Protein AF-A0A937KDE6-F1 (afdb_monomer_lite)

Radius of gyration: 17.9 Å; chains: 1; bounding box: 51×41×39 Å

Structure (mmCIF, N/CA/C/O backbone):
data_AF-A0A937KDE6-F1
#
_entry.id   AF-A0A937KDE6-F1
#
loop_
_atom_site.group_PDB
_atom_site.id
_atom_site.type_symbol
_atom_site.label_atom_id
_atom_site.label_alt_id
_atom_site.label_comp_id
_atom_site.label_asym_id
_atom_site.label_entity_id
_atom_site.label_seq_id
_atom_site.pdbx_PDB_ins_code
_atom_site.Cartn_x
_atom_site.Cartn_y
_atom_site.Cartn_z
_atom_site.occupancy
_atom_site.B_iso_or_equiv
_atom_site.auth_seq_id
_atom_site.auth_comp_id
_atom_site.auth_asym_id
_atom_site.auth_atom_id
_atom_site.pdbx_PDB_model_num
ATOM 1 N N . MET A 1 1 ? -9.837 13.873 14.382 1.00 45.41 1 MET A N 1
ATOM 2 C CA . MET A 1 1 ? -8.556 13.582 13.700 1.00 45.41 1 MET A CA 1
ATOM 3 C C . MET A 1 1 ? -8.683 12.230 13.025 1.00 45.41 1 MET A C 1
ATOM 5 O O . MET A 1 1 ? -9.080 11.284 13.695 1.00 45.41 1 MET A O 1
ATOM 9 N N . SER A 1 2 ? -8.427 12.146 11.721 1.00 66.38 2 SER A N 1
ATOM 10 C CA . SER A 1 2 ? -8.388 10.863 11.015 1.00 66.38 2 SER A CA 1
ATOM 11 C C . SER A 1 2 ? -7.131 10.092 11.427 1.00 66.38 2 SER A C 1
ATOM 13 O O . SER A 1 2 ? -6.056 10.672 11.572 1.00 66.38 2 SER A O 1
ATOM 15 N N . GLY A 1 3 ? -7.272 8.788 11.674 1.00 77.75 3 GLY A N 1
ATOM 16 C CA . GLY A 1 3 ? -6.131 7.911 11.934 1.00 77.75 3 GLY A CA 1
ATOM 17 C C . GLY A 1 3 ? -5.221 7.776 10.708 1.00 77.75 3 GLY A C 1
ATOM 18 O O . GLY A 1 3 ? -5.585 8.150 9.592 1.00 77.75 3 GLY A O 1
ATOM 19 N N . PHE A 1 4 ? -4.028 7.215 10.902 1.00 87.50 4 PHE A N 1
ATOM 20 C CA . PHE A 1 4 ? -3.113 6.937 9.796 1.00 87.50 4 PHE A CA 1
ATOM 21 C C . PHE A 1 4 ? -3.623 5.767 8.933 1.00 87.50 4 PHE A C 1
ATOM 23 O O . PHE A 1 4 ? -3.981 4.707 9.454 1.00 87.50 4 PHE A O 1
ATOM 30 N N . LYS A 1 5 ? -3.610 5.942 7.605 1.00 90.44 5 LYS A N 1
ATOM 31 C CA . LYS A 1 5 ? -3.869 4.891 6.609 1.00 90.44 5 LYS A CA 1
ATOM 32 C C . LYS A 1 5 ? -2.801 4.927 5.520 1.00 90.44 5 LYS A C 1
ATOM 34 O O . LYS A 1 5 ? -2.557 5.967 4.916 1.00 90.44 5 LYS A O 1
ATOM 39 N N . LEU A 1 6 ? -2.206 3.772 5.232 1.00 92.81 6 LEU A N 1
ATOM 40 C CA . LEU A 1 6 ? -1.363 3.582 4.056 1.00 92.81 6 LEU A CA 1
ATOM 41 C C . LEU A 1 6 ? -2.265 3.219 2.872 1.00 92.81 6 LEU A C 1
ATOM 43 O O . LEU A 1 6 ? -2.750 2.099 2.813 1.00 92.81 6 LEU A O 1
ATOM 47 N N . LEU A 1 7 ? -2.528 4.155 1.960 1.00 94.56 7 LEU A N 1
ATOM 48 C CA . LEU A 1 7 ? -3.545 3.954 0.918 1.00 94.56 7 LEU A CA 1
ATOM 49 C C . LEU A 1 7 ? -3.075 3.050 -0.228 1.00 94.56 7 LEU A C 1
ATOM 51 O O . LEU A 1 7 ? -3.825 2.189 -0.685 1.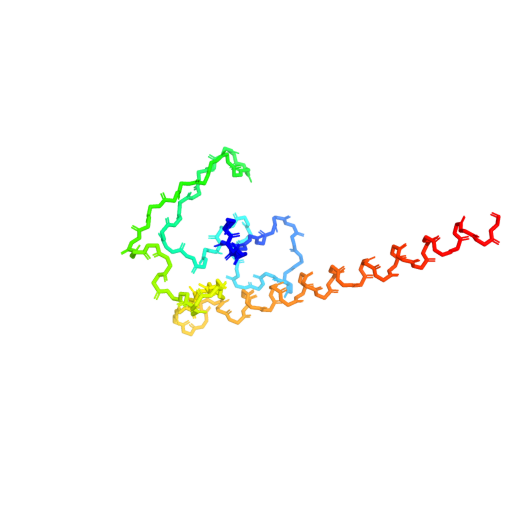00 94.56 7 LEU A O 1
ATOM 55 N N . ALA A 1 8 ? -1.837 3.237 -0.683 1.00 95.25 8 ALA A N 1
ATOM 56 C CA . ALA A 1 8 ? -1.255 2.486 -1.787 1.00 95.25 8 ALA A CA 1
ATOM 57 C C . ALA A 1 8 ? 0.280 2.559 -1.775 1.00 95.25 8 ALA A C 1
ATOM 59 O O . ALA A 1 8 ? 0.866 3.409 -1.099 1.00 95.25 8 ALA A O 1
ATOM 60 N N . ILE A 1 9 ? 0.928 1.702 -2.568 1.00 94.25 9 ILE A N 1
ATOM 61 C CA . ILE A 1 9 ? 2.350 1.799 -2.927 1.00 94.25 9 ILE A CA 1
ATOM 62 C C . ILE A 1 9 ? 2.484 1.774 -4.445 1.00 94.25 9 ILE A C 1
ATOM 64 O O . ILE A 1 9 ? 1.807 1.011 -5.128 1.00 94.25 9 ILE A O 1
ATOM 68 N N . ARG A 1 10 ? 3.400 2.589 -4.972 1.00 93.06 10 ARG A N 1
ATOM 69 C CA . ARG A 1 10 ? 3.718 2.644 -6.398 1.00 93.06 10 ARG A CA 1
ATOM 70 C C . ARG A 1 10 ? 5.222 2.458 -6.612 1.00 93.06 10 ARG A C 1
ATOM 72 O O . ARG A 1 10 ? 5.976 3.364 -6.245 1.00 93.06 10 ARG A O 1
ATOM 79 N N . PRO A 1 11 ? 5.690 1.340 -7.199 1.00 92.44 11 PRO A N 1
ATOM 80 C CA . PRO A 1 11 ? 7.076 1.236 -7.643 1.00 92.44 11 PRO A CA 1
ATOM 81 C C . PRO A 1 11 ? 7.328 2.283 -8.732 1.00 92.44 11 PRO A C 1
ATOM 83 O O . PRO A 1 11 ? 6.596 2.359 -9.715 1.00 92.44 11 PRO A O 1
ATOM 86 N N . LEU A 1 12 ? 8.340 3.128 -8.555 1.00 90.06 12 LEU A N 1
ATOM 87 C CA . LEU A 1 12 ? 8.639 4.185 -9.521 1.00 90.06 12 LEU A CA 1
ATOM 88 C C . LEU A 1 12 ? 9.310 3.615 -10.777 1.00 90.06 12 LEU A C 1
ATOM 90 O O . LEU A 1 12 ? 10.020 2.608 -10.724 1.00 90.06 12 LEU A O 1
ATOM 94 N N . LYS A 1 13 ? 9.118 4.290 -11.915 1.00 88.81 13 LYS A N 1
ATOM 95 C CA . LYS A 1 13 ? 9.871 3.988 -13.139 1.00 88.81 13 LYS A CA 1
ATOM 96 C C . LYS A 1 13 ? 11.371 4.158 -12.866 1.00 88.81 13 LYS A C 1
ATOM 98 O O . LYS A 1 13 ? 11.770 5.109 -12.201 1.00 88.81 13 LYS A O 1
ATOM 103 N N . GLY A 1 14 ? 12.185 3.225 -13.356 1.00 86.00 14 GLY A N 1
ATOM 104 C CA . GLY A 1 14 ? 13.633 3.213 -13.115 1.00 86.00 14 GLY A CA 1
ATOM 105 C C . GLY A 1 14 ? 14.060 2.617 -11.767 1.00 86.00 14 GLY A C 1
ATOM 106 O O . GLY A 1 14 ? 15.248 2.621 -11.457 1.00 86.00 14 GLY A O 1
ATOM 107 N N . CYS A 1 15 ? 13.130 2.081 -10.968 1.00 84.44 15 CYS A N 1
ATOM 108 C CA . CYS A 1 15 ? 13.487 1.288 -9.793 1.00 84.44 15 CYS A CA 1
ATOM 109 C C . CYS A 1 15 ? 14.293 0.046 -10.216 1.00 84.44 15 CYS A C 1
ATOM 111 O O . CYS A 1 15 ? 14.007 -0.545 -11.255 1.00 84.44 15 CYS A O 1
ATOM 113 N N . HIS A 1 16 ? 15.289 -0.369 -9.427 1.00 86.75 16 HIS A N 1
ATOM 114 C CA . HIS A 1 16 ? 16.091 -1.553 -9.754 1.00 86.75 16 HIS A CA 1
ATOM 115 C C . HIS A 1 16 ? 15.192 -2.806 -9.845 1.00 86.75 16 HIS A C 1
ATOM 117 O O . HIS A 1 16 ? 14.288 -2.941 -9.009 1.00 86.75 16 HIS A O 1
ATOM 123 N N . PRO A 1 17 ? 15.413 -3.722 -10.813 1.00 85.00 17 PRO A N 1
ATOM 124 C CA . PRO A 1 17 ? 14.610 -4.940 -10.992 1.00 85.00 17 PRO A CA 1
ATOM 125 C C . PRO A 1 17 ? 14.397 -5.750 -9.710 1.00 85.00 17 PRO A C 1
ATOM 127 O O . PRO A 1 17 ? 13.298 -6.240 -9.462 1.00 85.00 17 PRO A O 1
ATOM 130 N N . ASP A 1 18 ? 15.397 -5.797 -8.833 1.00 85.38 18 ASP A N 1
ATOM 131 C CA . ASP A 1 18 ? 15.315 -6.536 -7.566 1.00 85.38 18 ASP A CA 1
ATOM 132 C C . ASP A 1 18 ? 14.230 -6.021 -6.607 1.00 85.38 18 ASP A C 1
ATOM 134 O O 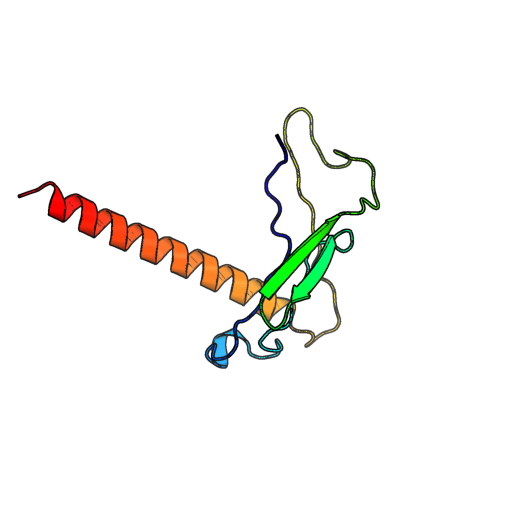. ASP A 1 18 ? 13.712 -6.794 -5.799 1.00 85.38 18 ASP A O 1
ATOM 138 N N . TYR A 1 19 ? 13.862 -4.737 -6.696 1.00 79.81 19 TYR A N 1
ATOM 139 C CA . TYR A 1 19 ? 12.868 -4.111 -5.814 1.00 79.81 19 TYR A CA 1
ATOM 140 C C . TYR A 1 19 ? 11.447 -4.155 -6.365 1.00 79.81 19 TYR A C 1
ATOM 142 O O . TYR A 1 19 ? 10.495 -3.972 -5.607 1.00 79.81 19 TYR A O 1
ATOM 150 N N . HIS A 1 20 ? 11.290 -4.379 -7.670 1.00 81.19 20 HIS A N 1
ATOM 151 C CA . HIS A 1 20 ? 9.977 -4.422 -8.301 1.00 81.19 20 HIS A CA 1
ATOM 152 C C . HIS A 1 20 ? 9.677 -5.741 -9.008 1.00 81.19 20 HIS A C 1
ATOM 154 O O . HIS A 1 20 ? 8.576 -5.850 -9.504 1.00 81.19 20 HIS A O 1
ATOM 160 N N . LYS A 1 21 ? 10.569 -6.748 -8.991 1.00 86.19 21 LYS A N 1
ATOM 161 C CA . LYS A 1 21 ? 10.401 -8.146 -9.459 1.00 86.19 21 LYS A CA 1
ATOM 162 C C . LYS A 1 21 ? 9.211 -8.370 -10.409 1.00 86.19 21 LYS A C 1
ATOM 164 O O . LYS A 1 21 ? 9.368 -8.318 -11.619 1.00 86.19 21 LYS A O 1
ATOM 169 N N . VAL A 1 22 ? 8.030 -8.643 -9.844 1.00 91.94 22 VAL A N 1
ATOM 170 C CA . VAL A 1 22 ? 6.777 -8.947 -10.565 1.00 91.94 22 VAL A CA 1
ATOM 171 C C . VAL A 1 22 ? 5.769 -7.789 -10.582 1.00 91.94 22 VAL A C 1
ATOM 173 O O . VAL A 1 22 ? 4.703 -7.902 -11.179 1.00 91.94 22 VAL A O 1
ATOM 176 N N . LEU A 1 23 ? 6.073 -6.698 -9.885 1.00 92.88 23 LEU A N 1
ATOM 177 C CA . LEU A 1 23 ? 5.305 -5.462 -9.875 1.00 92.88 23 LEU A CA 1
ATOM 178 C C . LEU A 1 23 ? 5.592 -4.645 -11.133 1.00 92.88 23 LEU A C 1
ATOM 180 O O . LEU A 1 23 ? 6.723 -4.549 -11.601 1.00 92.88 23 LEU A O 1
ATOM 184 N N . VAL A 1 24 ? 4.553 -4.002 -11.646 1.00 92.69 24 VAL A N 1
ATOM 185 C CA . VAL A 1 24 ? 4.612 -3.150 -12.826 1.00 92.69 24 VAL A CA 1
ATOM 186 C C . VAL A 1 24 ? 5.043 -1.745 -12.393 1.00 92.69 24 VAL A C 1
ATOM 188 O O . VAL A 1 24 ? 4.346 -1.115 -11.594 1.00 92.69 24 VAL A O 1
ATOM 191 N N . PRO A 1 25 ? 6.176 -1.214 -12.888 1.00 92.62 25 PRO A N 1
ATOM 192 C CA . PRO A 1 25 ? 6.597 0.147 -12.575 1.00 92.62 25 PRO A CA 1
ATOM 193 C C . PRO A 1 25 ? 5.555 1.185 -13.001 1.00 92.62 25 PRO A C 1
ATOM 195 O O . PRO A 1 25 ? 5.096 1.198 -14.141 1.00 92.62 25 PRO A O 1
ATOM 198 N N . GLY A 1 26 ? 5.226 2.101 -12.096 1.00 91.62 26 GLY A N 1
ATOM 199 C CA . GLY A 1 26 ? 4.218 3.142 -12.283 1.00 91.62 26 GLY A CA 1
ATOM 200 C C . GLY A 1 26 ? 2.803 2.739 -11.865 1.00 91.62 26 GLY A C 1
ATOM 201 O O . GLY A 1 26 ? 1.979 3.631 -11.685 1.00 91.62 26 GLY A O 1
ATOM 202 N N . GLU A 1 27 ? 2.539 1.451 -11.642 1.00 93.00 27 GLU A N 1
ATOM 203 C CA . GLU A 1 27 ? 1.226 0.957 -11.216 1.00 93.00 27 GLU A CA 1
ATOM 204 C C . GLU A 1 27 ? 0.952 1.274 -9.739 1.00 93.00 27 GLU A C 1
ATOM 206 O O . GLU A 1 27 ? 1.830 1.127 -8.883 1.00 93.00 27 GLU A O 1
ATOM 211 N N . ILE A 1 28 ? -0.272 1.702 -9.423 1.00 95.00 28 ILE A N 1
ATOM 212 C CA . ILE A 1 28 ? -0.695 1.985 -8.046 1.00 95.00 28 ILE A CA 1
ATOM 213 C C . ILE A 1 28 ? -1.279 0.713 -7.426 1.00 95.00 28 ILE A C 1
ATOM 215 O O . ILE A 1 28 ? -2.397 0.304 -7.728 1.00 95.00 28 ILE A O 1
ATOM 219 N N . TYR A 1 29 ? -0.547 0.120 -6.485 1.00 94.69 29 TYR A N 1
ATOM 220 C CA . TYR A 1 29 ? -1.010 -1.024 -5.705 1.00 94.69 29 TYR A CA 1
ATOM 221 C C . TYR A 1 29 ? -1.753 -0.549 -4.458 1.00 94.69 29 TYR A C 1
ATOM 223 O O . TYR A 1 29 ? -1.140 -0.149 -3.468 1.00 94.69 29 TYR A O 1
ATOM 231 N N . GLN A 1 30 ? -3.082 -0.576 -4.529 1.00 95.06 30 GLN A N 1
ATOM 232 C CA . GLN A 1 30 ? -4.001 -0.065 -3.510 1.00 95.06 30 GLN A CA 1
ATOM 233 C C . GLN A 1 30 ? -4.207 -1.080 -2.375 1.00 95.06 30 GLN A C 1
ATOM 235 O O . GLN A 1 30 ? -4.369 -2.273 -2.632 1.00 95.06 30 GLN A O 1
ATOM 240 N N . PHE A 1 31 ? -4.263 -0.609 -1.128 1.00 94.94 31 PHE A N 1
ATOM 241 C CA . PHE A 1 31 ? -4.584 -1.438 0.046 1.00 94.94 31 PHE A CA 1
ATOM 242 C C . PHE A 1 31 ? -6.055 -1.359 0.463 1.00 94.94 31 PHE A C 1
ATOM 244 O O . PHE A 1 31 ? -6.528 -2.189 1.238 1.00 94.94 31 PHE A O 1
ATOM 251 N N . TYR A 1 32 ? -6.765 -0.361 -0.058 1.00 93.38 32 TYR A N 1
ATOM 252 C CA . TYR A 1 32 ? -8.133 -0.020 0.295 1.00 93.38 32 TYR A CA 1
ATOM 253 C C . TYR A 1 32 ? -8.937 0.201 -0.988 1.00 93.38 32 TYR A C 1
ATOM 255 O O . TYR A 1 32 ? -8.536 0.989 -1.841 1.00 93.38 32 TYR A O 1
ATOM 263 N N . GLN A 1 33 ? -10.046 -0.524 -1.146 1.00 91.75 33 GLN A N 1
ATOM 264 C CA . GLN A 1 33 ? -10.864 -0.496 -2.370 1.00 91.75 33 GLN A CA 1
ATOM 265 C C . GLN A 1 33 ? -11.860 0.670 -2.416 1.00 91.75 33 GLN A C 1
ATOM 267 O O . GLN A 1 33 ? -12.398 0.983 -3.473 1.00 91.75 33 GLN A O 1
ATOM 272 N N . ASP A 1 34 ? -12.110 1.305 -1.274 1.00 93.00 34 ASP A N 1
ATOM 273 C CA . ASP A 1 34 ? -12.942 2.499 -1.115 1.00 93.00 34 ASP A CA 1
ATOM 274 C C . ASP A 1 34 ? -12.232 3.789 -1.559 1.00 93.00 34 ASP A C 1
ATOM 276 O O . ASP A 1 34 ? -12.816 4.869 -1.482 1.00 93.00 34 ASP A O 1
ATOM 280 N N . TYR A 1 35 ? -10.993 3.691 -2.051 1.00 94.31 35 TYR A N 1
ATOM 281 C CA . TYR A 1 35 ? -10.245 4.802 -2.627 1.00 94.31 35 TYR A CA 1
ATOM 282 C C . TYR A 1 35 ? -10.109 4.633 -4.140 1.00 94.31 35 TYR A C 1
ATOM 284 O O . TYR A 1 35 ? -9.922 3.529 -4.648 1.00 94.31 35 TYR A O 1
ATOM 292 N N . LYS A 1 36 ? -10.186 5.749 -4.864 1.00 95.88 36 LYS A N 1
ATOM 293 C CA . LYS A 1 36 ? -9.884 5.841 -6.294 1.00 95.88 36 LYS A CA 1
ATOM 294 C C . LYS A 1 36 ? -8.841 6.924 -6.511 1.00 95.88 36 LYS A C 1
ATOM 296 O O . LYS A 1 36 ? -8.980 8.022 -5.980 1.00 95.88 36 LYS A O 1
ATOM 301 N N . PHE A 1 37 ? -7.821 6.606 -7.297 1.00 96.38 37 PHE A N 1
ATOM 302 C CA . PHE A 1 37 ? -6.731 7.515 -7.633 1.00 96.38 37 PHE A CA 1
ATOM 303 C C . PHE A 1 37 ? -6.932 8.010 -9.060 1.00 96.38 37 PHE A C 1
ATOM 305 O O . PHE A 1 37 ? -6.959 7.204 -9.992 1.00 96.38 37 PHE A O 1
ATOM 312 N N . GLU A 1 38 ? -7.082 9.317 -9.225 1.00 95.62 38 GLU A N 1
ATOM 313 C CA . GLU A 1 38 ? -7.109 9.951 -10.538 1.00 95.62 38 GLU A CA 1
ATOM 314 C C . GLU A 1 38 ? -5.706 10.433 -10.888 1.00 95.62 38 GLU A C 1
ATOM 316 O O . GLU A 1 38 ? -4.973 10.957 -10.046 1.00 95.62 38 GLU A O 1
ATOM 321 N N . MET A 1 39 ? -5.315 10.173 -12.132 1.00 93.69 39 MET A N 1
ATOM 322 C CA . MET A 1 39 ? -3.970 10.414 -12.632 1.00 93.69 39 MET A CA 1
ATOM 323 C C . MET A 1 39 ? -3.993 11.581 -13.614 1.00 93.69 39 MET A C 1
ATOM 325 O O . MET A 1 39 ? -4.791 11.568 -14.551 1.00 93.69 39 MET A O 1
ATOM 329 N N . ASP A 1 40 ? -3.079 12.532 -13.445 1.00 93.62 40 ASP A N 1
ATOM 330 C CA . ASP A 1 40 ? -2.711 13.503 -14.476 1.00 93.62 40 ASP A CA 1
ATOM 331 C C . ASP A 1 40 ? -1.282 13.190 -14.939 1.00 93.62 40 ASP A C 1
ATOM 333 O O . ASP A 1 40 ? -0.300 13.330 -14.203 1.00 93.62 40 ASP A O 1
ATOM 337 N N . GLY A 1 41 ? -1.170 12.615 -16.137 1.00 89.25 41 GLY A N 1
ATOM 338 C CA . GLY A 1 41 ? 0.078 12.031 -16.619 1.00 89.25 41 GLY A CA 1
ATOM 339 C C . GLY A 1 41 ? 0.612 10.938 -15.680 1.00 89.25 41 GLY A C 1
ATOM 340 O O . GLY A 1 41 ? 0.044 9.851 -15.579 1.00 89.25 41 GLY A O 1
ATOM 341 N N . SER A 1 42 ? 1.746 11.202 -15.024 1.00 87.31 42 SER A N 1
ATOM 342 C CA . SER A 1 42 ? 2.385 10.281 -14.068 1.00 87.31 42 SER A CA 1
ATOM 343 C C . SER A 1 42 ? 2.147 10.631 -12.600 1.00 87.31 42 SER A C 1
ATOM 345 O O . SER A 1 42 ? 2.680 9.947 -11.719 1.00 87.31 42 SER A O 1
ATOM 347 N N . GLU A 1 43 ? 1.382 11.675 -12.307 1.00 91.38 43 GLU A N 1
ATOM 348 C CA . GLU A 1 43 ? 1.128 12.143 -10.945 1.00 91.38 43 GLU A CA 1
ATOM 349 C C . GLU A 1 43 ? -0.317 11.879 -10.532 1.00 91.38 43 GLU A C 1
ATOM 351 O O . GLU A 1 43 ? -1.211 11.790 -11.367 1.00 91.38 43 GLU A O 1
ATOM 356 N N . VAL A 1 44 ? -0.527 11.690 -9.228 1.00 93.81 44 VAL A N 1
ATOM 357 C CA . VAL A 1 44 ? -1.875 11.563 -8.670 1.00 93.81 44 VAL A CA 1
ATOM 358 C C . VAL A 1 44 ? -2.418 12.976 -8.509 1.00 93.81 44 VAL A C 1
ATOM 360 O O . VAL A 1 44 ? -1.883 13.737 -7.702 1.00 93.81 44 VAL A O 1
ATOM 363 N N . SER A 1 45 ? -3.449 13.318 -9.273 1.00 96.19 45 SER A N 1
ATOM 364 C CA . SER A 1 45 ? -4.091 14.634 -9.231 1.00 96.19 45 SER A CA 1
ATOM 365 C C . SER A 1 45 ? -5.197 14.695 -8.180 1.00 96.19 45 SER A C 1
ATOM 367 O O . SER A 1 45 ? -5.367 15.720 -7.523 1.00 96.19 45 SER A O 1
ATOM 369 N N . GLU A 1 46 ? -5.915 13.588 -7.972 1.00 96.69 46 GLU A N 1
ATOM 370 C CA . GLU A 1 46 ? -7.002 13.506 -6.999 1.00 96.69 46 GLU A CA 1
ATOM 371 C C . GLU A 1 46 ? -7.093 12.109 -6.367 1.00 96.69 46 GLU A C 1
ATOM 373 O O . GLU A 1 46 ? -6.802 11.089 -6.996 1.00 96.69 46 GLU A O 1
ATOM 378 N N . ILE A 1 47 ? -7.525 12.057 -5.104 1.00 96.25 47 ILE A N 1
ATOM 379 C CA . ILE A 1 47 ? -7.880 10.816 -4.412 1.00 96.25 47 ILE A CA 1
ATOM 380 C C . ILE A 1 47 ? -9.324 10.938 -3.932 1.00 96.25 47 ILE A C 1
ATOM 382 O O . ILE A 1 47 ? -9.621 11.719 -3.028 1.00 96.25 47 ILE A O 1
ATOM 386 N N . LYS A 1 48 ? -10.214 10.131 -4.508 1.00 96.12 48 LYS A N 1
ATOM 387 C CA . LYS A 1 48 ? -11.630 10.071 -4.128 1.00 96.12 48 LYS A CA 1
ATOM 388 C C . LYS A 1 48 ? -11.836 8.951 -3.124 1.00 96.12 48 LYS A C 1
ATOM 390 O O . LYS A 1 48 ? -11.410 7.824 -3.364 1.00 96.12 48 LYS A O 1
ATOM 395 N N . HIS A 1 49 ? -12.501 9.255 -2.013 1.00 93.50 49 HIS A N 1
ATOM 396 C CA . HIS A 1 49 ? -12.876 8.276 -0.993 1.00 93.50 49 HIS A CA 1
ATOM 397 C C . HIS A 1 49 ? -14.389 8.070 -1.002 1.00 93.50 49 HIS A C 1
ATOM 399 O O . HIS A 1 49 ? -15.162 9.027 -0.998 1.00 93.50 49 HIS A O 1
ATOM 405 N N . THR A 1 50 ? -14.827 6.819 -1.051 1.00 93.31 50 THR A N 1
ATOM 406 C CA . THR A 1 50 ? -16.239 6.439 -0.973 1.00 93.31 50 THR A CA 1
ATOM 407 C C . THR A 1 50 ? -16.356 5.253 -0.036 1.00 93.31 50 THR A C 1
ATOM 409 O O . THR A 1 50 ? -16.194 4.108 -0.454 1.00 93.31 50 THR A O 1
ATOM 412 N N . SER A 1 51 ? -16.610 5.541 1.243 1.00 89.75 51 SER A N 1
ATOM 413 C CA . SER A 1 51 ? -16.651 4.514 2.282 1.00 89.75 51 SER A CA 1
ATOM 414 C C . SER A 1 51 ? -17.674 3.427 1.951 1.00 89.75 51 SER A C 1
ATOM 416 O O . SER A 1 51 ? -18.850 3.708 1.724 1.00 89.75 51 SER A O 1
ATOM 418 N N . THR A 1 52 ? -17.226 2.175 1.942 1.00 88.69 52 THR A N 1
ATOM 419 C CA . THR A 1 52 ? -18.078 0.988 1.748 1.00 88.69 52 THR A CA 1
ATOM 420 C C . THR A 1 52 ? -18.597 0.421 3.067 1.00 88.69 52 THR A C 1
ATOM 422 O O . THR A 1 52 ? -19.452 -0.462 3.078 1.00 88.69 52 THR A O 1
ATOM 425 N N . VAL A 1 53 ? -18.086 0.938 4.184 1.00 88.06 53 VAL A N 1
ATOM 426 C CA . VAL A 1 53 ? -18.431 0.549 5.551 1.00 88.06 53 VAL A CA 1
ATOM 427 C C . VAL A 1 53 ? -18.699 1.795 6.403 1.00 88.06 53 VAL A C 1
ATOM 429 O O . VAL A 1 53 ? -18.247 2.885 6.042 1.00 88.06 53 VAL A O 1
ATOM 432 N N . PRO A 1 54 ? -19.415 1.676 7.534 1.00 89.25 54 PRO A N 1
ATOM 433 C CA . PRO A 1 54 ? -19.563 2.779 8.476 1.00 89.25 54 PRO A CA 1
ATOM 434 C C . PRO A 1 54 ? -18.212 3.334 8.939 1.00 89.25 54 PRO A C 1
ATOM 436 O O . PRO A 1 54 ? -17.253 2.588 9.156 1.00 89.25 54 PRO A O 1
ATOM 439 N N . GLU A 1 55 ? -18.143 4.650 9.126 1.00 80.88 55 GLU A N 1
ATOM 440 C CA . GLU A 1 55 ? -16.971 5.279 9.729 1.00 80.88 55 GLU A CA 1
ATOM 441 C C . GLU A 1 55 ? -16.742 4.729 11.144 1.00 80.88 55 GLU A C 1
ATOM 443 O O . GLU A 1 55 ? -17.687 4.558 11.912 1.00 80.88 55 GLU A O 1
ATOM 448 N N . ASN A 1 56 ? -15.477 4.478 11.500 1.00 86.75 56 ASN A N 1
ATOM 449 C CA . ASN A 1 56 ? -15.063 3.951 12.808 1.00 86.75 56 ASN A CA 1
ATOM 450 C C . ASN A 1 56 ? -15.533 2.512 13.115 1.00 86.75 56 ASN A C 1
ATOM 452 O O . ASN A 1 56 ? -15.443 2.088 14.262 1.00 86.75 56 ASN A O 1
ATOM 456 N N . LEU A 1 57 ? -15.980 1.734 12.114 1.00 90.31 57 LEU A N 1
ATOM 457 C CA . LEU A 1 57 ? -16.407 0.334 12.299 1.00 90.31 57 LEU A CA 1
ATOM 458 C C . LEU A 1 57 ? -15.380 -0.525 13.062 1.00 90.31 57 LEU A C 1
ATOM 460 O O . LEU A 1 57 ? -15.758 -1.436 13.792 1.00 90.31 57 LEU A O 1
ATOM 464 N N . TYR A 1 58 ? -14.091 -0.249 12.866 1.00 89.31 58 TYR A N 1
ATOM 465 C CA . TYR A 1 58 ? -12.991 -1.017 13.453 1.00 89.31 58 TYR A CA 1
ATOM 466 C C . TYR A 1 58 ? -12.374 -0.370 14.692 1.00 89.31 58 TYR A C 1
ATOM 468 O O . TYR A 1 58 ? -11.469 -0.953 15.289 1.00 89.31 58 TYR A O 1
ATOM 476 N N . ASP A 1 59 ? -12.823 0.824 15.069 1.00 92.56 59 ASP A N 1
ATOM 477 C CA . ASP A 1 59 ? -12.237 1.545 16.189 1.00 92.56 59 ASP A CA 1
ATOM 478 C C . ASP A 1 59 ? -12.586 0.875 17.521 1.00 92.56 59 ASP A C 1
ATOM 480 O O . ASP A 1 59 ? -13.668 0.313 17.702 1.00 92.56 59 ASP A O 1
ATOM 484 N N . VAL A 1 60 ? -11.662 0.963 18.477 1.00 92.94 60 VAL A N 1
ATOM 485 C CA . VAL A 1 60 ? -11.826 0.389 19.818 1.00 92.94 60 VAL A CA 1
ATOM 486 C C . VAL A 1 60 ? -11.698 1.506 20.848 1.00 92.94 60 VAL A C 1
ATOM 488 O O . VAL A 1 60 ? -10.595 1.907 21.217 1.00 92.94 60 VAL A O 1
ATOM 491 N N . GLY A 1 61 ? -12.837 2.035 21.301 1.00 90.94 61 GLY A N 1
ATOM 492 C CA . GLY A 1 61 ? -12.864 3.247 22.122 1.00 90.94 61 GLY A CA 1
ATOM 493 C C . GLY A 1 61 ? -12.243 4.420 21.360 1.00 90.94 61 GLY A C 1
ATOM 494 O O . GLY A 1 61 ? -12.665 4.729 20.248 1.00 90.94 61 GLY A O 1
ATOM 495 N N . ASP A 1 62 ? -11.202 5.027 21.929 1.00 90.81 62 ASP A N 1
ATOM 496 C CA . ASP A 1 62 ? -10.455 6.116 21.287 1.00 90.81 62 ASP A CA 1
ATOM 497 C C . ASP A 1 62 ? -9.357 5.625 20.318 1.00 90.81 62 ASP A C 1
ATOM 499 O O . ASP A 1 62 ? -8.734 6.430 19.617 1.00 90.81 62 ASP A O 1
ATOM 503 N N . LEU A 1 63 ? -9.101 4.311 20.251 1.00 90.25 63 LEU A N 1
ATOM 504 C CA . LEU A 1 63 ? -8.092 3.738 19.361 1.00 90.25 63 LEU A CA 1
ATOM 505 C C . LEU A 1 63 ? -8.615 3.672 17.922 1.00 90.25 63 LEU A C 1
ATOM 507 O O . LEU A 1 63 ? -9.498 2.876 17.606 1.00 90.25 63 LEU A O 1
ATOM 511 N N . LYS A 1 64 ? -8.002 4.466 17.037 1.00 91.38 64 LYS A N 1
ATOM 512 C CA . LYS A 1 64 ? -8.259 4.445 15.591 1.00 91.38 64 LYS A CA 1
ATOM 513 C C . LYS A 1 64 ? -7.567 3.260 14.927 1.00 91.38 64 LYS A C 1
ATOM 515 O O . LYS A 1 64 ? -6.336 3.185 14.948 1.00 91.38 64 LYS A O 1
ATOM 520 N N . VAL A 1 65 ? -8.340 2.365 14.312 1.00 89.56 65 VAL A N 1
ATOM 521 C CA . VAL A 1 65 ? -7.815 1.131 13.707 1.00 89.56 65 VAL A CA 1
ATOM 522 C C . VAL A 1 65 ? -8.031 1.132 12.196 1.00 89.56 65 VAL A C 1
ATOM 524 O O . VAL A 1 65 ? -9.141 1.281 11.691 1.00 89.56 65 VAL A O 1
ATOM 527 N N . SER A 1 66 ? -6.941 0.908 11.464 1.00 89.44 66 SER A N 1
ATOM 528 C CA . SER A 1 66 ? -6.928 0.815 10.005 1.00 89.44 66 SER A CA 1
ATOM 529 C C . SER A 1 66 ? -6.618 -0.621 9.590 1.00 89.44 66 SER A C 1
ATOM 531 O O . SER A 1 66 ? -5.511 -1.107 9.823 1.00 89.44 66 SER A O 1
ATOM 533 N N . ILE A 1 67 ? -7.590 -1.303 8.981 1.00 89.44 67 ILE A N 1
ATOM 534 C CA . ILE A 1 67 ? -7.461 -2.699 8.546 1.00 89.44 67 ILE A CA 1
ATOM 535 C C . ILE A 1 67 ? -7.390 -2.748 7.020 1.00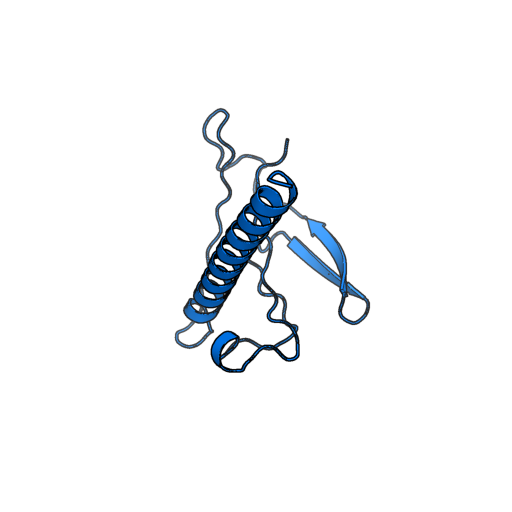 89.44 67 ILE A C 1
ATOM 537 O O . ILE A 1 67 ? -8.246 -2.194 6.340 1.00 89.44 67 ILE A O 1
ATOM 541 N N . SER A 1 68 ? -6.391 -3.451 6.487 1.00 91.31 68 SER A N 1
ATOM 542 C CA . SER A 1 68 ? -6.264 -3.748 5.056 1.00 91.31 68 SER A CA 1
ATOM 543 C C . SER A 1 68 ? -5.862 -5.205 4.857 1.00 91.31 68 SER A C 1
ATOM 545 O O . SER A 1 68 ? -5.293 -5.827 5.758 1.00 91.31 68 SER A O 1
ATOM 547 N N . ALA A 1 69 ? -6.156 -5.755 3.681 1.00 92.25 69 ALA A N 1
ATOM 548 C CA . ALA A 1 69 ? -5.804 -7.123 3.331 1.00 92.25 69 ALA A CA 1
ATOM 549 C C . ALA A 1 69 ? -5.199 -7.173 1.926 1.00 92.25 69 ALA A C 1
ATOM 551 O O . ALA A 1 69 ? -5.769 -6.649 0.972 1.00 92.25 69 ALA A O 1
ATOM 552 N N . ILE A 1 70 ? -4.055 -7.847 1.795 1.00 93.88 70 ILE A N 1
ATOM 553 C CA . ILE A 1 70 ? -3.401 -8.097 0.507 1.00 93.88 70 ILE A CA 1
ATOM 554 C C . ILE A 1 70 ? -3.691 -9.543 0.112 1.00 93.88 70 ILE A C 1
ATOM 556 O O . ILE A 1 70 ? -3.111 -10.483 0.659 1.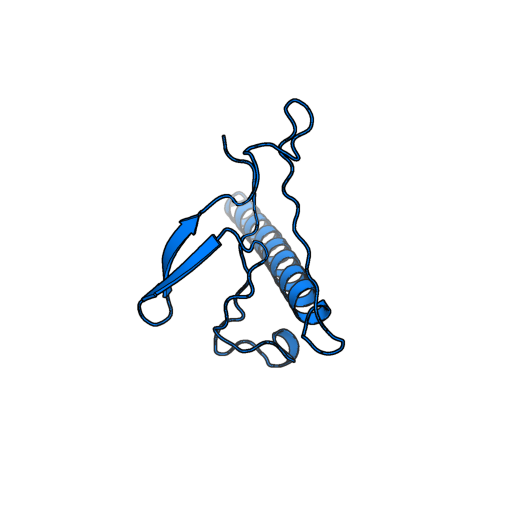00 93.88 70 ILE A O 1
ATOM 560 N N . VAL A 1 71 ? -4.594 -9.725 -0.848 1.00 92.94 71 VAL A N 1
ATOM 561 C CA . VAL A 1 71 ? -5.044 -11.041 -1.323 1.00 92.94 71 VAL A CA 1
ATOM 562 C C . VAL A 1 71 ? -4.807 -11.190 -2.824 1.00 92.94 71 VAL A C 1
ATOM 564 O O . VAL A 1 71 ? -4.722 -10.211 -3.556 1.00 92.94 71 VAL A O 1
ATOM 567 N N . GLY A 1 72 ? -4.654 -12.426 -3.299 1.00 91.88 72 GLY A N 1
ATOM 568 C CA . GLY A 1 72 ? -4.329 -12.699 -4.700 1.00 91.88 72 GLY A CA 1
ATOM 569 C C . GLY A 1 72 ? -3.745 -14.091 -4.918 1.00 91.88 72 GLY A C 1
ATOM 570 O O . GLY A 1 72 ? -3.340 -14.767 -3.968 1.00 91.88 72 GLY A O 1
ATOM 571 N N . LYS A 1 73 ? -3.676 -14.525 -6.179 1.00 95.38 73 LYS A N 1
ATOM 572 C CA . LYS A 1 73 ? -3.138 -15.841 -6.572 1.00 95.38 73 LYS A CA 1
ATOM 573 C C . LYS A 1 73 ? -1.635 -15.960 -6.277 1.00 95.38 73 LYS A C 1
ATOM 575 O O . LYS A 1 73 ? -0.941 -14.967 -6.050 1.00 95.38 73 LYS A O 1
ATOM 580 N N . ASN A 1 74 ? -1.107 -17.181 -6.252 1.00 94.00 74 ASN A N 1
ATOM 581 C CA . ASN A 1 74 ? 0.341 -17.385 -6.147 1.00 94.00 74 ASN A CA 1
ATOM 582 C C . ASN A 1 74 ? 1.052 -16.725 -7.334 1.00 94.00 74 ASN A C 1
ATOM 584 O O . ASN A 1 74 ? 0.545 -16.749 -8.451 1.00 94.00 74 ASN A O 1
ATOM 588 N N . GLY A 1 75 ? 2.184 -16.072 -7.066 1.00 90.62 75 GLY A N 1
ATOM 589 C CA . GLY A 1 75 ? 2.914 -15.295 -8.072 1.00 90.62 75 GLY A CA 1
ATOM 590 C C . GLY A 1 75 ? 2.358 -13.895 -8.364 1.00 90.62 75 GLY A C 1
ATOM 591 O O . GLY A 1 75 ? 3.008 -13.147 -9.079 1.00 90.62 75 GLY A O 1
ATOM 592 N N . SER A 1 76 ? 1.230 -13.471 -7.775 1.00 91.75 76 SER A N 1
ATOM 593 C CA . SER A 1 76 ? 0.636 -12.144 -8.044 1.00 91.75 76 SER A CA 1
ATOM 594 C C . SER A 1 76 ? 1.364 -10.953 -7.395 1.00 91.75 76 SER A C 1
ATOM 596 O O . SER A 1 76 ? 0.812 -9.860 -7.345 1.00 91.75 76 SER A O 1
ATOM 598 N N . GLY A 1 77 ? 2.548 -11.160 -6.809 1.00 92.75 77 GLY A N 1
ATOM 599 C CA . GLY A 1 77 ? 3.346 -10.083 -6.209 1.00 92.75 77 GLY A CA 1
ATOM 600 C C . GLY A 1 77 ? 2.989 -9.663 -4.783 1.00 92.75 77 GLY A C 1
ATOM 601 O O . GLY A 1 77 ? 3.551 -8.687 -4.304 1.00 92.75 77 GLY A O 1
ATOM 602 N N . LYS A 1 78 ? 2.133 -10.403 -4.060 1.00 94.44 78 LYS A N 1
ATOM 603 C CA . LYS A 1 78 ? 1.774 -10.087 -2.656 1.00 94.44 78 LYS A CA 1
ATOM 604 C C . LYS A 1 78 ? 3.003 -9.902 -1.758 1.00 94.44 78 LYS A C 1
ATOM 606 O O . LYS A 1 78 ? 3.134 -8.877 -1.102 1.00 94.44 78 LYS A O 1
ATOM 611 N N . SER A 1 79 ? 3.922 -10.874 -1.773 1.00 94.44 79 SER A N 1
ATOM 612 C CA . SER A 1 79 ? 5.172 -10.797 -1.007 1.00 94.44 79 SER A CA 1
ATOM 613 C C . SER A 1 79 ? 6.040 -9.636 -1.479 1.00 94.44 79 SER A C 1
ATOM 615 O O . SER A 1 79 ? 6.603 -8.931 -0.657 1.00 94.44 79 SER A O 1
ATOM 617 N N . THR A 1 80 ? 6.089 -9.382 -2.788 1.00 94.12 80 THR A N 1
ATOM 618 C CA . THR A 1 80 ? 6.884 -8.296 -3.372 1.00 94.12 80 THR A 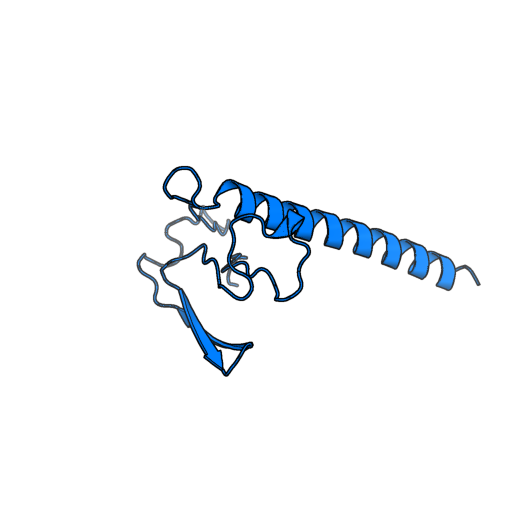CA 1
ATOM 619 C C . THR A 1 80 ? 6.384 -6.913 -2.949 1.00 94.12 80 THR A C 1
ATOM 621 O O . THR A 1 80 ? 7.203 -6.049 -2.660 1.00 94.12 80 THR A O 1
ATOM 624 N N . ILE A 1 81 ? 5.068 -6.694 -2.839 1.00 94.56 81 ILE A N 1
ATOM 625 C CA . ILE A 1 81 ? 4.505 -5.433 -2.314 1.00 94.56 81 ILE A CA 1
ATOM 626 C C . ILE A 1 81 ? 4.919 -5.231 -0.851 1.00 94.56 81 ILE A C 1
ATOM 628 O O . ILE A 1 81 ? 5.352 -4.142 -0.473 1.00 94.56 81 ILE A O 1
ATOM 632 N N . THR A 1 82 ? 4.838 -6.282 -0.031 1.00 92.75 82 THR A N 1
ATOM 633 C CA . THR A 1 82 ? 5.253 -6.227 1.379 1.00 92.75 82 THR A CA 1
ATOM 634 C C . THR A 1 82 ? 6.767 -6.031 1.527 1.00 92.75 82 THR A C 1
ATOM 636 O O . THR A 1 82 ? 7.206 -5.252 2.371 1.00 92.75 82 THR A O 1
ATOM 639 N N . GLU A 1 83 ? 7.575 -6.684 0.688 1.00 93.00 83 GLU A N 1
ATOM 640 C CA . GLU A 1 83 ? 9.028 -6.482 0.613 1.00 93.00 83 GLU A CA 1
ATOM 641 C C . GLU A 1 83 ? 9.360 -5.034 0.237 1.00 93.00 83 GLU A C 1
ATOM 643 O O . GLU A 1 83 ? 10.186 -4.406 0.896 1.00 93.00 83 GLU A O 1
ATOM 648 N N . LEU A 1 84 ? 8.683 -4.471 -0.769 1.00 92.88 84 LEU A N 1
ATOM 649 C CA . LEU A 1 84 ? 8.869 -3.079 -1.176 1.00 92.88 84 LEU A CA 1
ATOM 650 C C . LEU A 1 84 ? 8.551 -2.114 -0.027 1.00 92.88 84 LEU A C 1
ATOM 652 O O . LEU A 1 84 ? 9.343 -1.211 0.246 1.00 92.88 84 LEU A O 1
ATOM 656 N N . LEU A 1 85 ? 7.453 -2.337 0.704 1.00 93.62 85 LEU A N 1
ATOM 657 C CA . LEU A 1 85 ? 7.143 -1.569 1.913 1.00 93.62 85 LEU A CA 1
ATOM 658 C C . LEU A 1 85 ? 8.266 -1.676 2.954 1.00 93.62 85 LEU A C 1
ATOM 660 O O . LEU A 1 85 ? 8.699 -0.664 3.507 1.00 93.62 85 LEU A O 1
ATOM 664 N N . TYR A 1 86 ? 8.769 -2.885 3.202 1.00 93.44 86 TYR A N 1
ATOM 665 C CA . TYR A 1 86 ? 9.860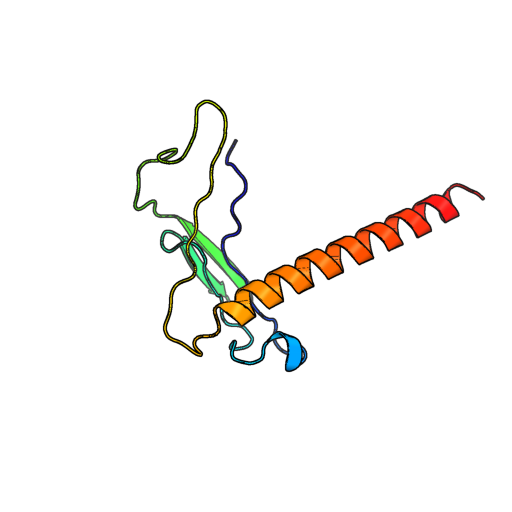 -3.105 4.146 1.00 93.44 86 TYR A CA 1
ATOM 666 C C . TYR A 1 86 ? 11.142 -2.362 3.736 1.00 93.44 86 TYR A C 1
ATOM 668 O O . TYR A 1 86 ? 11.758 -1.694 4.571 1.00 93.44 86 TYR A O 1
ATOM 676 N N . TYR A 1 87 ? 11.520 -2.408 2.455 1.00 91.50 87 TYR A N 1
ATOM 677 C CA . TYR A 1 87 ? 12.669 -1.662 1.940 1.00 91.50 87 TYR A CA 1
ATOM 678 C C . TYR A 1 87 ? 12.496 -0.150 2.106 1.00 91.50 87 TYR A C 1
ATOM 680 O O . TYR A 1 87 ? 13.437 0.516 2.539 1.00 91.50 87 TYR A O 1
ATOM 688 N N . LEU A 1 88 ? 11.302 0.387 1.833 1.00 91.38 88 LEU A N 1
ATOM 689 C CA . LEU A 1 88 ? 10.998 1.810 2.021 1.00 91.38 88 LEU A CA 1
ATOM 690 C C . LEU A 1 88 ? 11.154 2.235 3.487 1.00 91.38 88 LEU A C 1
ATOM 692 O O . LEU A 1 88 ? 11.795 3.249 3.775 1.00 91.38 88 LEU A O 1
ATOM 696 N N . LEU A 1 89 ? 10.619 1.443 4.420 1.00 93.88 89 LEU A N 1
ATOM 697 C CA . LEU A 1 89 ? 10.734 1.708 5.856 1.00 93.88 89 LEU A CA 1
ATOM 698 C C . LEU A 1 89 ? 12.191 1.645 6.324 1.00 93.88 89 LEU A C 1
ATOM 700 O O . LEU A 1 89 ? 12.660 2.552 7.017 1.00 93.88 89 LEU A O 1
ATOM 704 N N . ARG A 1 90 ? 12.929 0.612 5.899 1.00 94.12 90 ARG A N 1
ATOM 705 C CA . ARG A 1 90 ? 14.357 0.459 6.201 1.00 94.12 90 ARG A CA 1
ATOM 706 C C . ARG A 1 90 ? 15.166 1.640 5.670 1.00 94.12 90 ARG A C 1
ATOM 708 O O . ARG A 1 90 ? 15.968 2.206 6.410 1.00 94.12 90 ARG A O 1
ATOM 715 N N . LEU A 1 91 ? 14.955 2.024 4.413 1.00 92.25 91 LEU A N 1
ATOM 716 C CA . LEU A 1 91 ? 15.664 3.139 3.790 1.00 92.25 91 LEU A CA 1
ATOM 717 C C . LEU A 1 91 ? 15.374 4.451 4.526 1.00 92.25 91 LEU A C 1
ATOM 719 O O . LEU A 1 91 ? 16.303 5.186 4.862 1.00 92.25 91 LEU A O 1
ATOM 723 N N . ARG A 1 92 ? 14.105 4.722 4.854 1.00 93.06 92 ARG A N 1
ATOM 724 C CA . ARG A 1 92 ? 13.722 5.928 5.601 1.00 93.06 92 ARG A CA 1
ATOM 725 C C . ARG A 1 92 ? 14.335 5.962 6.999 1.00 93.06 92 ARG A C 1
ATOM 727 O O . ARG A 1 92 ? 14.740 7.032 7.452 1.00 93.06 92 ARG A O 1
ATOM 734 N N . PHE A 1 93 ? 14.413 4.815 7.670 1.00 94.94 93 PHE A N 1
ATOM 735 C CA . PHE A 1 93 ? 15.072 4.698 8.967 1.00 94.94 93 PHE A CA 1
ATOM 736 C C . PHE A 1 93 ? 16.572 5.012 8.872 1.00 94.94 93 PHE A C 1
ATOM 738 O O . PHE A 1 93 ? 17.070 5.804 9.667 1.00 94.94 93 PHE A O 1
ATOM 745 N N . ILE A 1 94 ? 17.271 4.471 7.869 1.00 94.88 94 ILE A N 1
ATOM 746 C CA . ILE A 1 94 ? 18.700 4.748 7.644 1.00 94.88 94 ILE A CA 1
ATOM 747 C C . ILE A 1 94 ? 18.928 6.240 7.373 1.00 94.88 94 ILE A C 1
ATOM 749 O O . ILE A 1 94 ? 19.751 6.852 8.049 1.00 94.88 94 ILE A O 1
ATOM 753 N N . ILE A 1 95 ? 18.154 6.847 6.465 1.00 93.94 95 ILE A N 1
ATOM 754 C CA . ILE A 1 95 ? 18.254 8.285 6.153 1.00 93.94 95 ILE A CA 1
ATOM 755 C C . ILE A 1 95 ? 18.079 9.132 7.422 1.00 93.94 95 ILE A C 1
ATOM 757 O O . ILE A 1 95 ? 18.882 10.023 7.687 1.00 93.94 95 ILE A O 1
ATOM 761 N N . ARG A 1 96 ? 17.085 8.803 8.258 1.00 93.12 96 ARG A N 1
ATOM 762 C CA . ARG A 1 96 ? 16.845 9.471 9.551 1.00 93.12 96 ARG A CA 1
ATOM 763 C C . ARG A 1 96 ? 18.045 9.387 10.501 1.00 93.12 96 ARG A C 1
ATOM 765 O O . ARG A 1 96 ? 18.290 10.337 11.242 1.00 93.12 96 ARG A O 1
ATOM 772 N N . LEU A 1 97 ? 18.766 8.264 10.530 1.00 92.31 97 LEU A N 1
ATOM 773 C CA . LEU A 1 97 ? 19.975 8.125 11.350 1.00 92.31 97 LEU A CA 1
ATOM 774 C C . LEU A 1 97 ? 21.120 8.990 10.809 1.00 92.31 97 LEU A C 1
ATOM 776 O O . LEU A 1 97 ? 21.811 9.643 11.592 1.00 92.31 97 LEU A O 1
ATOM 780 N N . THR A 1 98 ? 21.287 9.038 9.487 1.00 92.56 98 THR A N 1
ATOM 781 C CA . THR A 1 98 ? 22.312 9.863 8.834 1.00 92.56 98 THR A CA 1
ATOM 782 C C . THR A 1 98 ? 22.059 11.357 9.054 1.00 92.56 98 THR A C 1
ATOM 784 O O . THR A 1 98 ? 22.975 12.069 9.458 1.00 92.56 98 THR A O 1
ATOM 787 N N . GLU A 1 99 ? 20.816 11.824 8.892 1.00 90.69 99 GLU A N 1
ATOM 788 C CA . GLU A 1 99 ? 20.412 13.215 9.167 1.00 90.69 99 GLU A CA 1
ATOM 789 C C . GLU A 1 99 ? 20.714 13.623 10.619 1.00 90.69 99 GLU A C 1
ATOM 791 O O . GLU A 1 99 ? 21.269 14.694 10.865 1.00 90.69 99 GLU A O 1
ATOM 796 N N . LYS A 1 100 ? 20.409 12.751 11.592 1.00 86.06 100 LYS A N 1
ATOM 797 C CA . LYS A 1 100 ? 20.739 12.997 13.005 1.00 86.06 100 LYS A CA 1
ATOM 798 C C . LYS A 1 100 ? 22.246 13.090 13.239 1.00 86.06 100 LYS A C 1
ATOM 800 O O . LYS A 1 100 ? 22.686 13.969 13.971 1.00 86.06 100 LYS A O 1
ATOM 805 N N . SER A 1 101 ? 23.033 12.206 12.627 1.00 85.19 101 SER A N 1
ATOM 806 C CA . SER A 1 101 ? 24.495 12.215 12.760 1.00 85.19 101 SER A CA 1
ATOM 807 C C . SER A 1 101 ? 25.120 13.507 12.215 1.00 85.19 101 SER A C 1
ATOM 809 O O . SER A 1 101 ? 25.980 14.094 12.878 1.00 85.19 101 SER A O 1
ATOM 811 N N . LEU A 1 102 ? 24.632 13.987 11.064 1.00 81.88 102 LEU A N 1
ATOM 812 C CA . LEU A 1 102 ? 25.014 15.274 10.469 1.00 81.88 102 LEU A CA 1
ATOM 813 C C . LEU A 1 102 ? 24.607 16.458 11.357 1.00 81.88 102 LEU A C 1
ATOM 815 O O . LEU A 1 102 ? 25.426 17.338 11.607 1.00 81.88 102 LEU A O 1
ATOM 819 N N . SER A 1 103 ? 23.379 16.451 11.885 1.00 80.50 103 SER A N 1
ATOM 820 C CA . SER A 1 103 ? 22.884 17.507 12.779 1.00 80.50 103 SER A CA 1
ATOM 821 C C . SER A 1 103 ? 23.695 17.621 14.075 1.00 80.50 103 SER A C 1
ATOM 823 O O . SER A 1 103 ? 23.913 18.732 14.556 1.00 80.50 103 SER A O 1
ATOM 825 N N . ILE A 1 104 ? 24.162 16.501 14.636 1.00 74.69 104 ILE A N 1
ATOM 826 C CA . ILE A 1 104 ? 25.033 16.504 15.821 1.00 74.69 104 ILE A CA 1
ATOM 827 C C . ILE A 1 104 ? 26.398 17.105 15.468 1.00 74.69 104 ILE A C 1
ATOM 829 O O . ILE A 1 104 ? 26.880 17.975 16.189 1.00 74.69 104 ILE A O 1
ATOM 833 N N . HIS A 1 105 ? 26.985 16.719 14.329 1.00 71.94 105 HIS A N 1
ATOM 834 C CA . HIS A 1 105 ? 28.258 17.293 13.885 1.00 71.94 105 HIS A CA 1
ATOM 835 C C . HIS A 1 105 ? 28.162 18.810 13.672 1.00 71.94 105 HIS A C 1
ATOM 837 O O . HIS A 1 105 ? 29.067 19.521 14.087 1.00 71.94 105 HIS A O 1
ATOM 843 N N . SER A 1 106 ? 27.055 19.334 13.133 1.00 69.44 106 SER A N 1
ATOM 844 C CA . SER A 1 106 ? 26.861 20.787 12.969 1.00 69.44 106 SER A CA 1
ATOM 845 C C . SER A 1 106 ? 26.658 21.578 14.270 1.00 69.44 106 SER A C 1
ATOM 847 O O . SER A 1 106 ? 26.712 22.799 14.231 1.00 69.44 106 SER A O 1
ATOM 849 N N . LEU A 1 107 ? 26.403 20.915 15.405 1.00 66.31 107 LEU A N 1
ATOM 850 C CA . LEU A 1 107 ? 26.238 21.556 16.721 1.00 66.31 107 LEU A CA 1
ATOM 851 C C . LEU A 1 107 ? 27.503 21.481 17.589 1.00 66.31 107 LEU A C 1
ATOM 853 O O . LEU A 1 107 ? 27.515 22.019 18.692 1.00 66.31 107 LEU A O 1
ATOM 857 N N . THR A 1 108 ? 28.542 20.781 17.123 1.00 60.41 108 THR A N 1
ATOM 858 C CA . THR A 1 108 ? 29.796 20.588 17.875 1.00 60.41 108 THR A CA 1
ATOM 859 C C . THR A 1 108 ? 30.933 21.497 17.378 1.00 60.41 108 THR A C 1
ATOM 861 O O . THR A 1 108 ? 32.085 21.285 17.753 1.00 60.41 108 THR A O 1
ATOM 864 N N . PHE A 1 109 ? 30.615 22.502 16.554 1.00 50.28 109 PHE A N 1
ATOM 865 C CA . PHE A 1 109 ? 31.533 23.531 16.055 1.00 50.28 109 PHE A CA 1
ATOM 866 C C . PHE A 1 109 ? 30.959 24.927 16.285 1.00 50.28 109 PHE A C 1
ATOM 868 O O . PHE A 1 109 ? 29.726 25.081 16.133 1.00 50.28 109 PHE A O 1
#

Foldseek 3Di:
DADDDDFWDAAAPPPDCVLQVLHDHLDTGGQDPQWDFDDDPSDGPDIDGHDPDDPCPPADVPRRDDDGDDDDDPPNCSVSRVSNVVVVVVVVVVVVVVVVVVVVVVVVD

InterPro domains:
  IPR027417 P-loop containing nucleoside triphosphate hydrolase [G3DSA:3.40.50.300] (30-108)
  IPR027417 P-loop containing nucleoside triphosphate hydrolase [SSF52540] (67-95)

Sequence (109 aa):
MSGFKLLAIRPLKGCHPDYHKVLVPGEIYQFYQDYKFEMDGSEVSEIKHTSTVPENLYDVGDLKVSISAIVGKNGSGKSTITELLYYLLRLRFIIRLTEKSLSIHSLTF

Organism: NCBI:txid2494733

pLDDT: mean 89.22, std 8.68, range [45.41, 96.69]

Secondary structure (DSSP, 8-state):
-PPP---EE-PPTT--HHHHTTSPTT--EES-TTEEEEEETTEEEEEEE--SS-TTTT-BTTB----------TTSSHHHHHHHHHHHHHHHHHHHHHHHHHHHHTT--